Protein AF-A0A355WLR3-F1 (afdb_monomer)

Sequence (141 aa):
FVTPAGEIVNLMSELHKDNTGYDLKDLFIGAEGTLGVITAAVLKLVPTPKAYATAMVSVPSIDTALALLHKIQAVSGGAVEAFEYMPRNYFRRLAMLDPNAPMPFAKPAEIGILIEVAAASQRDAIALEDGSIPVQNTLLD

pLDDT: mean 93.63, std 4.16, range [62.34, 97.94]

Secondary structure (DSSP, 8-state):
-B-TT-PBP------S---SS--HHHHHTT-TTTT-B---------PPPSEEEEEEEEESSHHHHHHHHHHHHHHTTS-EEEEEEEEHHHHHHHHHH-TTSPPSSSS--SEEEEEEEEE-SSTTTS--TTS--HHHHHHH-

Radius of gyration: 21.67 Å; Cα contacts (8 Å, |Δi|>4): 184; chains: 1; bounding box: 41×40×57 Å

Mean predicted aligned error: 4.78 Å

Solvent-accessible surface area (backbone atoms only — not comparable to full-atom values): 8733 Å² total; per-residue (Å²): 58,33,36,89,89,66,48,79,49,85,81,82,62,91,64,94,76,81,82,89,71,77,74,67,64,63,66,57,61,87,38,85,58,76,76,30,47,79,82,76,82,72,77,90,85,77,85,78,60,67,33,76,26,76,49,79,46,69,36,92,45,70,71,54,48,52,53,47,50,55,50,40,30,61,73,47,75,61,31,61,77,42,78,45,84,39,51,37,65,53,60,54,49,46,46,72,77,37,77,80,60,85,68,98,51,100,58,87,40,64,29,31,35,43,37,31,37,48,14,77,45,67,80,35,37,46,60,47,98,87,63,51,41,54,43,46,50,55,79,73,113

Nearest PDB structures (foldseek):
  3pm9-assembly3_F  TM=8.564E-01  e=9.166E-07  Rhodopseudomonas palustris
  6lpq-assembly1_A  TM=9.022E-01  e=1.651E-04  Homo sapiens
  8b67-assembly1_A  TM=5.071E-01  e=3.644E+00  Saccharomyces cerevisiae
  2khd-assembly1_A  TM=3.331E-01  e=1.078E+00  Vibrio cholerae O1 biovar El Tor str. N16961
  5bw4-assembly2_B  TM=4.820E-01  e=7.376E+00  Catenulispora acidiphila DSM 44928

Structure (mmCIF, N/CA/C/O backbone):
data_AF-A0A355WLR3-F1
#
_entry.id   AF-A0A355WLR3-F1
#
loop_
_atom_site.group_PDB
_atom_site.id
_atom_site.type_symbol
_atom_site.label_atom_id
_atom_site.label_alt_id
_atom_site.label_comp_id
_atom_site.label_asym_id
_atom_site.label_entity_id
_atom_site.label_seq_id
_atom_site.pdbx_PDB_ins_code
_atom_site.Cartn_x
_atom_site.Cartn_y
_atom_site.Cartn_z
_atom_site.occupancy
_atom_site.B_iso_or_equiv
_atom_site.auth_seq_id
_atom_site.auth_comp_id
_atom_site.auth_asym_id
_atom_site.auth_atom_id
_atom_site.pdbx_PDB_model_num
ATOM 1 N N . PHE A 1 1 ? -14.846 0.738 20.825 1.00 92.75 1 PHE A N 1
ATOM 2 C CA . PHE A 1 1 ? -15.558 -0.431 20.270 1.00 92.75 1 PHE A CA 1
ATOM 3 C C . PHE A 1 1 ? -16.686 -0.826 21.211 1.00 92.75 1 PHE A C 1
ATOM 5 O O . PHE A 1 1 ? -16.707 -0.371 22.351 1.00 92.75 1 PHE A O 1
ATOM 12 N N . VAL A 1 2 ? -17.623 -1.636 20.727 1.00 97.50 2 VAL A N 1
ATOM 13 C CA . VAL A 1 2 ? -18.718 -2.213 21.514 1.00 97.50 2 VAL A CA 1
ATOM 14 C C . VAL A 1 2 ? -18.438 -3.700 21.719 1.00 97.50 2 VAL A C 1
ATOM 16 O O . VAL A 1 2 ? -18.187 -4.410 20.743 1.00 97.50 2 VAL A O 1
ATOM 19 N N . THR A 1 3 ? -18.424 -4.158 22.970 1.00 96.06 3 THR A N 1
ATOM 20 C CA . THR A 1 3 ? -18.183 -5.569 23.320 1.00 96.06 3 THR A CA 1
ATOM 21 C C . THR A 1 3 ? -19.411 -6.435 23.001 1.00 96.06 3 THR A C 1
ATOM 23 O O . THR A 1 3 ? -20.505 -5.899 22.808 1.00 96.06 3 THR A O 1
ATOM 26 N N . PRO A 1 4 ? -19.295 -7.778 22.992 1.00 96.88 4 PRO A N 1
ATOM 27 C CA . PRO A 1 4 ? -20.455 -8.663 22.841 1.00 96.88 4 PRO A CA 1
ATOM 28 C C . PRO A 1 4 ? -21.528 -8.482 23.925 1.00 96.88 4 PRO A C 1
ATOM 30 O O . PRO A 1 4 ? -22.701 -8.743 23.676 1.00 96.88 4 PRO A O 1
ATOM 33 N N . ALA A 1 5 ? -21.139 -8.006 25.112 1.00 97.31 5 ALA A N 1
ATOM 34 C CA . ALA A 1 5 ? -22.062 -7.668 26.195 1.00 97.31 5 ALA A CA 1
ATOM 35 C C . ALA A 1 5 ? -22.761 -6.305 25.995 1.00 97.31 5 ALA A C 1
ATOM 37 O O . ALA A 1 5 ? -23.595 -5.918 26.810 1.00 97.31 5 ALA A O 1
ATOM 38 N N . GLY A 1 6 ? -22.438 -5.574 24.922 1.00 97.00 6 GLY A N 1
ATOM 39 C CA . GLY A 1 6 ? -22.977 -4.246 24.629 1.00 97.00 6 GLY A CA 1
ATOM 40 C C . GLY A 1 6 ? -22.249 -3.101 25.337 1.00 97.00 6 GLY A C 1
ATOM 41 O O . GLY A 1 6 ? -22.699 -1.959 25.268 1.00 97.00 6 GLY A O 1
ATOM 42 N N . GLU A 1 7 ? -21.127 -3.371 26.007 1.00 97.31 7 GLU A N 1
ATOM 43 C CA . GLU A 1 7 ? -20.366 -2.343 26.718 1.00 97.31 7 GLU A CA 1
ATOM 44 C C . GLU A 1 7 ? -19.576 -1.485 25.735 1.00 97.31 7 GLU A C 1
ATOM 46 O O . GLU A 1 7 ? -18.970 -1.986 24.786 1.00 97.31 7 GLU A O 1
ATOM 51 N N . ILE A 1 8 ? -19.542 -0.179 25.987 1.00 96.75 8 ILE A N 1
ATOM 52 C CA . ILE A 1 8 ? -18.744 0.752 25.196 1.00 96.75 8 ILE A CA 1
ATOM 53 C C . ILE A 1 8 ? -17.368 0.877 25.837 1.00 96.75 8 ILE A C 1
ATOM 55 O O . ILE A 1 8 ? -17.233 1.392 26.944 1.00 96.75 8 ILE A O 1
ATOM 59 N N . VAL A 1 9 ? -16.337 0.486 25.094 1.00 94.88 9 VAL A N 1
ATOM 60 C CA . VAL A 1 9 ? -14.945 0.783 25.439 1.00 94.88 9 VAL A CA 1
ATOM 61 C C . VAL A 1 9 ? -14.455 1.915 24.545 1.00 94.88 9 VAL A C 1
ATOM 63 O O . VAL A 1 9 ? -14.386 1.776 23.318 1.00 94.88 9 VAL A O 1
ATOM 66 N N . ASN A 1 10 ? -14.129 3.052 25.157 1.00 95.56 10 ASN A N 1
ATOM 67 C CA . ASN A 1 10 ? -13.663 4.244 24.459 1.00 95.56 10 ASN A CA 1
ATOM 68 C C . ASN A 1 10 ? -12.143 4.399 24.608 1.00 95.56 10 ASN A C 1
ATOM 70 O O . ASN A 1 10 ? -11.656 4.707 25.689 1.00 95.56 10 ASN A O 1
ATOM 74 N N . LEU A 1 11 ? -11.419 4.199 23.504 1.00 93.81 11 LEU A N 1
ATOM 75 C CA . LEU A 1 11 ? -9.965 4.378 23.400 1.00 93.81 11 LEU A CA 1
ATOM 76 C C . LEU A 1 11 ? -9.601 5.524 22.438 1.00 93.81 11 LEU A C 1
ATOM 78 O O . LEU A 1 11 ? -8.510 5.536 21.869 1.00 93.81 11 LEU A O 1
ATOM 82 N N . MET A 1 12 ? -10.537 6.444 22.184 1.00 93.81 12 MET A N 1
ATOM 83 C CA . MET A 1 12 ? -10.350 7.559 21.256 1.00 93.81 12 MET A CA 1
ATOM 84 C C . MET A 1 12 ? -9.362 8.562 21.858 1.00 93.81 12 MET A C 1
ATOM 86 O O . MET A 1 12 ? -9.724 9.361 22.717 1.00 93.81 12 MET A O 1
ATOM 90 N N . SER A 1 13 ? -8.112 8.502 21.406 1.00 93.25 13 SER A N 1
ATOM 91 C CA . SER A 1 13 ? -7.039 9.407 21.812 1.00 93.25 13 SER A CA 1
ATOM 92 C C . SER A 1 13 ? -6.380 10.000 20.573 1.00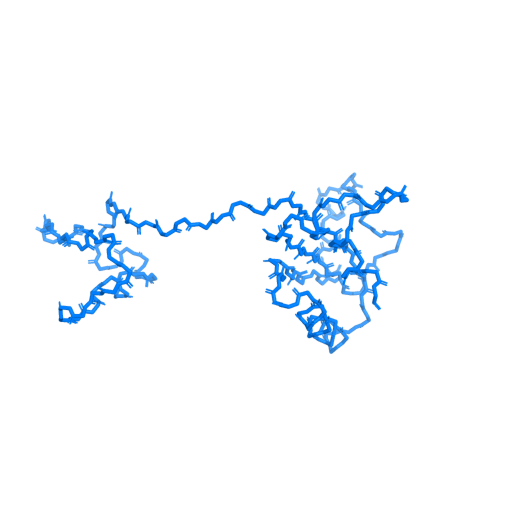 93.25 13 SER A C 1
ATOM 94 O O . SER A 1 13 ? -6.051 9.282 19.631 1.00 93.25 13 SER A O 1
ATOM 96 N N . GLU A 1 14 ? -6.191 11.318 20.580 1.00 94.31 14 GLU A N 1
ATOM 97 C CA . GLU A 1 14 ? -5.464 12.063 19.541 1.00 94.31 14 GLU A CA 1
ATOM 98 C C . GLU A 1 14 ? -3.973 12.219 19.885 1.00 94.31 14 GLU A C 1
ATOM 100 O O . GLU A 1 14 ? -3.200 12.813 19.131 1.00 94.31 14 GLU A O 1
ATOM 105 N N . LEU A 1 15 ? -3.551 11.700 21.042 1.00 94.31 15 LEU A N 1
ATOM 106 C CA . LEU A 1 15 ? -2.185 11.837 21.516 1.00 94.31 15 LEU A CA 1
ATOM 107 C C . LEU A 1 15 ? -1.227 11.001 20.670 1.00 94.31 15 LEU A C 1
ATOM 109 O O . LEU A 1 15 ? -1.417 9.807 20.462 1.00 94.31 15 LEU A O 1
ATOM 113 N N . HIS A 1 16 ? -0.120 11.622 20.263 1.00 90.88 16 HIS A N 1
ATOM 114 C CA . HIS A 1 16 ? 0.972 10.902 19.610 1.00 90.88 16 HIS A CA 1
ATOM 115 C C . HIS A 1 16 ? 1.685 9.928 20.563 1.00 90.88 16 HIS A C 1
ATOM 117 O O . HIS A 1 16 ? 2.258 8.935 20.123 1.00 90.88 16 HIS A O 1
ATOM 123 N N . LYS A 1 17 ? 1.665 10.224 21.868 1.00 93.31 17 LYS A N 1
ATOM 124 C CA . LYS A 1 17 ? 2.254 9.395 22.917 1.00 93.31 17 LYS A CA 1
ATOM 125 C C . LYS A 1 17 ? 1.311 9.329 24.109 1.00 93.31 17 LYS A C 1
ATOM 127 O O . LYS A 1 17 ? 1.051 10.349 24.744 1.00 93.31 17 LYS A O 1
ATOM 132 N N . ASP A 1 18 ? 0.867 8.122 24.422 1.00 93.88 18 ASP A N 1
ATOM 133 C CA . ASP A 1 18 ? 0.023 7.812 25.568 1.00 93.88 18 ASP A CA 1
ATOM 134 C C . ASP A 1 18 ? 0.467 6.469 26.154 1.00 93.88 18 ASP A C 1
ATOM 136 O O . ASP A 1 18 ? 0.354 5.432 25.509 1.00 93.88 18 ASP A O 1
ATOM 140 N N . ASN A 1 19 ? 1.025 6.508 27.365 1.00 93.94 19 ASN A N 1
ATOM 141 C CA . ASN A 1 19 ? 1.581 5.337 28.050 1.00 93.94 19 ASN A CA 1
ATOM 142 C C . ASN A 1 19 ? 0.737 4.953 29.280 1.00 93.94 19 ASN A C 1
ATOM 144 O O . ASN A 1 19 ? 1.261 4.405 30.254 1.00 93.94 19 ASN A O 1
ATOM 148 N N . THR A 1 20 ? -0.551 5.298 29.289 1.00 93.12 20 THR A N 1
ATOM 149 C CA . THR A 1 20 ? -1.440 5.047 30.429 1.00 93.12 20 THR A CA 1
ATOM 150 C C . THR A 1 20 ? -2.039 3.635 30.389 1.00 93.12 20 THR A C 1
ATOM 152 O O . THR A 1 20 ? -3.207 3.423 30.084 1.00 93.12 20 THR A O 1
ATOM 155 N N . GLY A 1 21 ? -1.224 2.638 30.746 1.00 94.44 21 GLY A N 1
ATOM 156 C CA . GLY A 1 21 ? -1.640 1.232 30.806 1.00 94.44 21 GLY A CA 1
ATOM 157 C C . GLY A 1 21 ? -1.369 0.465 29.510 1.00 94.44 21 GLY A C 1
ATOM 158 O O . GLY A 1 21 ? -0.390 0.737 28.820 1.00 94.44 21 GLY A O 1
ATOM 159 N N . TYR A 1 22 ? -2.192 -0.547 29.219 1.00 95.12 22 TYR A N 1
ATOM 160 C CA . TYR A 1 22 ? -2.026 -1.404 28.040 1.00 95.12 22 TYR A CA 1
ATOM 161 C C . TYR A 1 22 ? -2.611 -0.767 26.781 1.00 95.12 22 TYR A C 1
ATOM 163 O O . TYR A 1 22 ? -3.680 -0.155 26.837 1.00 95.12 22 TYR A O 1
ATOM 171 N N . ASP A 1 23 ? -1.975 -1.000 25.629 1.00 93.81 23 ASP A N 1
ATOM 172 C CA . ASP A 1 23 ? -2.562 -0.603 24.351 1.00 93.81 23 ASP A CA 1
ATOM 173 C C . ASP A 1 23 ? -3.635 -1.602 23.903 1.00 93.81 23 ASP A C 1
ATOM 175 O O . ASP A 1 23 ? -3.405 -2.530 23.131 1.00 93.81 23 ASP A O 1
ATOM 179 N N . LEU A 1 24 ? -4.848 -1.408 24.415 1.00 94.19 24 LEU A N 1
ATOM 180 C CA . LEU A 1 24 ? -5.994 -2.228 24.040 1.00 94.19 24 LEU A CA 1
ATOM 181 C C . LEU A 1 24 ? -6.441 -2.000 22.585 1.00 94.19 24 LEU A C 1
ATOM 183 O O . LEU A 1 24 ? -7.247 -2.786 22.095 1.00 94.19 24 LEU A O 1
ATOM 187 N N . LYS A 1 25 ? -5.955 -0.965 21.878 1.00 93.69 25 LYS A N 1
ATOM 188 C C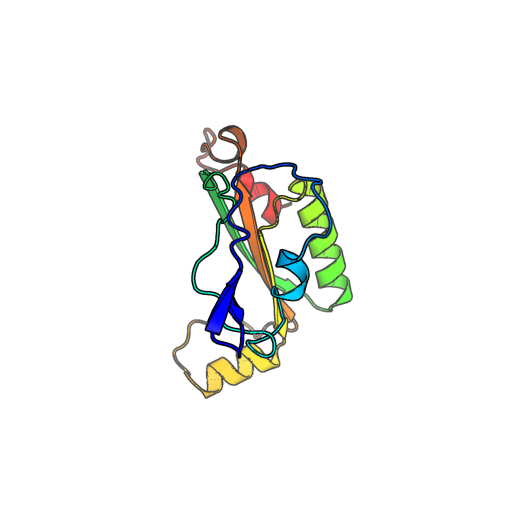A . LYS A 1 25 ? -6.322 -0.719 20.471 1.00 93.69 25 LYS A CA 1
ATOM 189 C C . LYS A 1 25 ? -5.750 -1.815 19.575 1.00 93.69 25 LYS A C 1
ATOM 191 O O . LYS A 1 25 ? -6.482 -2.359 18.751 1.00 93.69 25 LYS A O 1
ATOM 196 N N . ASP A 1 26 ? -4.496 -2.200 19.809 1.00 94.19 26 ASP A N 1
ATOM 197 C CA . ASP A 1 26 ? -3.795 -3.225 19.027 1.00 94.19 26 ASP A CA 1
ATOM 198 C C . ASP A 1 26 ? -4.406 -4.622 19.178 1.00 94.19 26 ASP A C 1
ATOM 200 O O . ASP A 1 26 ? -4.298 -5.439 18.272 1.00 94.19 26 ASP A O 1
ATOM 204 N N . LEU A 1 27 ? -5.121 -4.892 20.275 1.00 94.56 27 LEU A N 1
ATOM 205 C CA . LEU A 1 27 ? -5.866 -6.142 20.428 1.00 94.56 27 LEU A CA 1
ATOM 206 C C . LEU A 1 27 ? -7.060 -6.231 19.458 1.00 94.56 27 LEU A C 1
ATOM 208 O O . LEU A 1 27 ? -7.455 -7.326 19.071 1.00 94.56 27 LEU A O 1
ATOM 212 N N . PHE A 1 28 ? -7.644 -5.092 19.071 1.00 94.69 28 PHE A N 1
ATOM 213 C CA . PHE A 1 28 ? -8.800 -5.028 18.168 1.00 94.69 28 PHE A CA 1
ATOM 214 C C . PHE A 1 28 ? -8.402 -4.865 16.699 1.00 94.69 28 PHE A C 1
ATOM 216 O O . PHE A 1 28 ? -9.156 -5.273 15.811 1.00 94.69 28 PHE A O 1
ATOM 223 N N . ILE A 1 29 ? -7.234 -4.284 16.421 1.00 96.38 29 ILE A N 1
ATOM 224 C CA . ILE A 1 29 ? -6.702 -4.172 15.062 1.00 96.38 29 ILE A CA 1
ATOM 225 C C . ILE A 1 29 ? -6.325 -5.577 14.576 1.00 96.38 29 ILE A C 1
ATOM 227 O O . ILE A 1 29 ? -5.462 -6.235 15.141 1.00 96.38 29 ILE A O 1
ATOM 231 N N . GLY A 1 30 ? -7.003 -6.054 13.530 1.00 96.44 30 GLY A N 1
ATOM 232 C CA . GLY A 1 30 ? -6.828 -7.420 13.022 1.00 96.44 30 GLY A CA 1
ATOM 233 C C . GLY A 1 30 ? -7.665 -8.486 13.740 1.00 96.44 30 GLY A C 1
ATOM 234 O O . GLY A 1 30 ? -7.572 -9.653 13.390 1.00 96.44 30 GLY A O 1
ATOM 235 N N . ALA A 1 31 ? -8.529 -8.116 14.694 1.00 96.50 31 ALA A N 1
ATOM 236 C CA . ALA A 1 31 ? -9.415 -9.070 15.374 1.00 96.50 31 ALA A CA 1
ATOM 237 C C . ALA A 1 31 ? -10.601 -9.547 14.516 1.00 96.50 31 ALA A C 1
ATOM 239 O O . ALA A 1 31 ? -11.365 -10.411 14.950 1.00 96.50 31 ALA A O 1
ATOM 240 N N . GLU A 1 32 ? -10.813 -8.942 13.344 1.00 97.31 32 GLU A N 1
ATOM 241 C CA . GLU A 1 32 ? -11.852 -9.332 12.377 1.00 97.31 32 GLU A CA 1
ATOM 242 C C . GLU A 1 32 ? -13.274 -9.406 12.978 1.00 97.31 32 GLU A C 1
ATOM 244 O O . GLU A 1 32 ? -14.115 -10.198 12.567 1.00 97.31 32 GLU A O 1
ATOM 249 N N . GLY A 1 33 ? -13.558 -8.573 13.985 1.00 96.12 33 GLY A N 1
ATOM 250 C CA . GLY A 1 33 ? -14.865 -8.509 14.650 1.00 96.12 33 GLY A CA 1
ATOM 251 C C . GLY A 1 33 ? -15.110 -9.575 15.725 1.00 96.12 33 GLY A C 1
ATOM 252 O O . GLY A 1 33 ? -16.156 -9.557 16.368 1.00 96.12 33 GLY A O 1
ATOM 253 N N . THR A 1 34 ? -14.154 -10.474 15.978 1.00 97.31 34 THR A N 1
ATOM 254 C CA . THR A 1 34 ? -14.311 -11.567 16.960 1.00 97.31 34 THR A CA 1
ATOM 255 C C . THR A 1 34 ? -14.330 -11.092 18.416 1.00 97.31 34 THR A C 1
ATOM 257 O O . THR A 1 34 ? -14.903 -11.757 19.276 1.00 97.31 34 THR A O 1
ATOM 260 N N . LEU A 1 35 ? -13.743 -9.924 18.697 1.00 96.12 35 LEU A N 1
ATOM 261 C CA . LEU A 1 35 ? -13.664 -9.333 20.039 1.00 96.12 35 LEU A CA 1
ATOM 262 C C . LEU A 1 35 ? -14.707 -8.229 20.286 1.00 96.12 35 LEU A C 1
ATOM 264 O O . LEU A 1 35 ? -14.828 -7.723 21.402 1.00 96.12 35 LEU A O 1
ATOM 268 N N . GLY A 1 36 ? -15.467 -7.843 19.259 1.00 95.94 36 GLY A N 1
ATOM 269 C CA . GLY A 1 36 ? -16.447 -6.760 19.315 1.00 95.94 36 GLY A CA 1
ATOM 270 C C . GLY A 1 36 ? -16.491 -5.938 18.028 1.00 95.94 36 GLY A C 1
ATOM 271 O O . GLY A 1 36 ? -15.804 -6.234 17.052 1.00 95.94 36 GLY A O 1
ATOM 272 N N . VAL A 1 37 ? -17.295 -4.874 18.035 1.00 97.69 37 VAL A N 1
ATOM 273 C CA . VAL A 1 37 ? -17.531 -4.015 16.864 1.00 97.69 37 VAL A CA 1
ATOM 274 C C . VAL A 1 37 ? -16.833 -2.667 17.037 1.00 97.69 37 VAL A C 1
ATOM 276 O O . VAL A 1 37 ? -17.106 -1.923 17.983 1.00 97.69 37 VAL A O 1
ATOM 279 N N . ILE A 1 38 ? -15.937 -2.316 16.114 1.00 97.31 38 ILE A N 1
ATOM 280 C CA . ILE A 1 38 ? -15.348 -0.972 16.048 1.00 97.31 38 ILE A CA 1
ATOM 281 C C . ILE A 1 38 ? -16.402 -0.010 15.488 1.00 97.31 38 ILE A C 1
ATOM 283 O O . ILE A 1 38 ? -16.909 -0.211 14.391 1.00 97.31 38 ILE A O 1
ATOM 287 N N . THR A 1 39 ? -16.736 1.034 16.248 1.00 97.00 39 THR A N 1
ATOM 288 C CA . THR A 1 39 ? -17.779 2.015 15.893 1.00 97.00 39 THR A CA 1
ATOM 289 C C . THR A 1 39 ? -17.227 3.388 15.512 1.00 97.00 39 THR A C 1
ATOM 291 O O . THR A 1 39 ? -17.917 4.164 14.862 1.00 97.00 39 THR A O 1
ATOM 294 N N . ALA A 1 40 ? -15.993 3.693 15.911 1.00 96.75 40 AL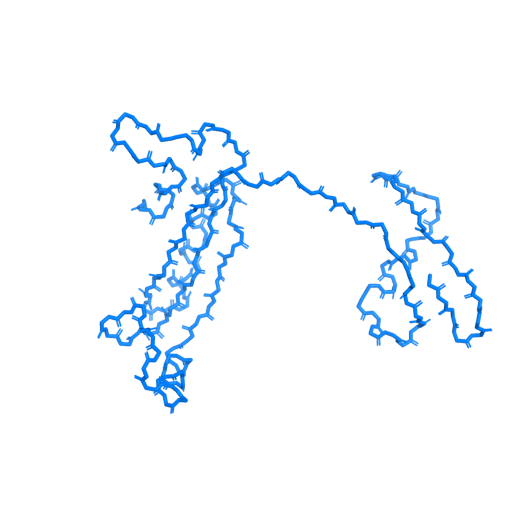A A N 1
ATOM 295 C CA . ALA A 1 40 ? -15.266 4.914 15.581 1.00 96.75 40 ALA A CA 1
ATOM 296 C C . ALA A 1 40 ? -13.755 4.661 15.720 1.00 96.75 40 ALA A C 1
ATOM 298 O O . ALA A 1 40 ? -13.350 3.746 16.445 1.00 96.75 40 ALA A O 1
ATOM 299 N N . ALA A 1 41 ? -12.940 5.474 15.046 1.00 96.62 41 ALA A N 1
ATOM 300 C CA . ALA A 1 41 ? -11.482 5.438 15.129 1.00 96.62 41 ALA A CA 1
ATOM 301 C C . ALA A 1 41 ? -10.892 6.849 14.978 1.00 96.62 41 ALA A C 1
ATOM 303 O O . ALA A 1 41 ? -11.429 7.668 14.232 1.00 96.62 41 ALA A O 1
ATOM 304 N N . VAL A 1 42 ? -9.779 7.116 15.667 1.00 96.19 42 VAL A N 1
ATOM 305 C CA 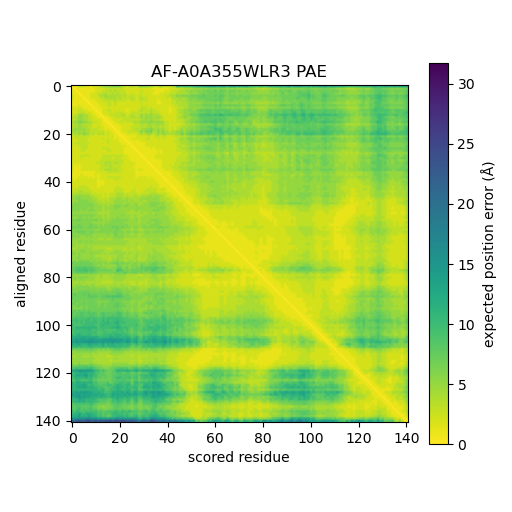. VAL A 1 42 ? -8.907 8.271 15.403 1.00 96.19 42 VAL A CA 1
ATOM 306 C C . VAL A 1 42 ? -7.780 7.793 14.495 1.00 96.19 42 VAL A C 1
ATOM 308 O O . VAL A 1 42 ? -7.107 6.816 14.817 1.00 96.19 42 VAL A O 1
ATOM 311 N N . LEU A 1 43 ? -7.578 8.464 13.361 1.00 96.50 43 LEU A N 1
ATOM 312 C CA . LEU A 1 43 ? -6.553 8.109 12.381 1.00 96.50 43 LEU A CA 1
ATOM 313 C C . LEU A 1 43 ? -5.537 9.239 12.245 1.00 96.50 43 LEU A C 1
ATOM 315 O O . LEU A 1 43 ? -5.894 10.416 12.193 1.00 96.50 43 LEU A O 1
ATOM 319 N N . LYS A 1 44 ? -4.259 8.873 12.146 1.00 95.25 44 LYS A N 1
ATOM 320 C CA . LYS A 1 44 ? -3.195 9.821 11.823 1.00 95.25 44 LYS A CA 1
ATOM 321 C C . LYS A 1 44 ? -3.273 10.173 10.337 1.00 95.25 44 LYS A C 1
ATOM 323 O O . LYS A 1 44 ? -3.174 9.288 9.492 1.00 95.25 44 LYS A O 1
ATOM 328 N N . LEU A 1 45 ? -3.392 11.461 10.027 1.00 95.56 45 LEU A N 1
ATOM 329 C CA . LEU A 1 45 ? -3.229 11.963 8.664 1.00 95.56 45 LEU A CA 1
ATOM 330 C C . LEU A 1 45 ? -1.747 12.196 8.349 1.00 95.56 45 LEU A C 1
ATOM 332 O O . LEU A 1 45 ? -0.948 12.517 9.234 1.00 95.56 45 LEU A O 1
ATOM 336 N N . VAL A 1 46 ? -1.398 12.064 7.074 1.00 91.69 46 VAL A N 1
ATOM 337 C CA . VAL A 1 46 ? -0.080 12.410 6.531 1.00 91.69 46 VAL A CA 1
ATOM 338 C C . VAL A 1 46 ? -0.229 13.520 5.487 1.00 91.69 46 VAL A C 1
ATOM 340 O O . VAL A 1 46 ? -1.303 13.646 4.893 1.00 91.69 46 VAL A O 1
ATOM 343 N N . PRO A 1 47 ? 0.800 14.359 5.266 1.00 91.81 47 PRO A N 1
ATOM 344 C CA . PRO A 1 47 ? 0.766 15.349 4.196 1.00 91.81 47 PRO A CA 1
ATOM 345 C C . PRO A 1 47 ? 0.566 14.686 2.832 1.00 91.81 47 PRO A C 1
ATOM 347 O O . PRO A 1 47 ? 1.204 13.679 2.537 1.00 91.81 47 PRO A O 1
ATOM 350 N N . THR A 1 48 ? -0.274 15.278 1.985 1.00 93.44 48 THR A N 1
ATOM 351 C CA . THR A 1 48 ? -0.448 14.822 0.603 1.00 93.44 48 THR A CA 1
ATOM 352 C C . THR A 1 48 ? 0.867 14.965 -0.174 1.00 93.44 48 THR A C 1
ATOM 354 O O . THR A 1 48 ? 1.444 16.061 -0.166 1.00 93.44 48 THR A O 1
ATOM 357 N N . PRO A 1 49 ? 1.336 13.915 -0.875 1.00 94.00 49 PRO A N 1
ATOM 358 C CA . PRO A 1 49 ? 2.456 14.037 -1.798 1.00 94.00 49 PRO A CA 1
ATOM 359 C C . PRO A 1 49 ? 2.216 15.106 -2.862 1.00 94.00 49 PRO A C 1
ATOM 361 O O . PRO A 1 49 ? 1.096 15.308 -3.333 1.00 94.00 49 PRO A O 1
ATOM 364 N N . LYS A 1 50 ? 3.280 15.810 -3.243 1.00 94.75 50 LYS A N 1
ATOM 365 C CA . LYS A 1 50 ? 3.215 16.943 -4.177 1.00 94.75 50 LYS A CA 1
ATOM 366 C C . LYS A 1 50 ? 3.330 16.520 -5.639 1.00 94.75 50 LYS A C 1
ATOM 368 O O . LYS A 1 50 ? 2.872 17.249 -6.512 1.00 94.75 50 LYS A O 1
ATOM 373 N N . ALA A 1 51 ? 3.944 15.370 -5.894 1.00 95.00 51 ALA A N 1
ATOM 374 C CA . ALA A 1 51 ? 4.038 14.732 -7.200 1.00 95.00 51 ALA A CA 1
ATOM 375 C C . ALA A 1 51 ? 4.252 13.224 -7.018 1.00 95.00 51 ALA A C 1
ATOM 377 O O . ALA A 1 51 ? 4.688 12.788 -5.952 1.00 95.00 51 ALA A O 1
ATOM 378 N N . TYR A 1 52 ?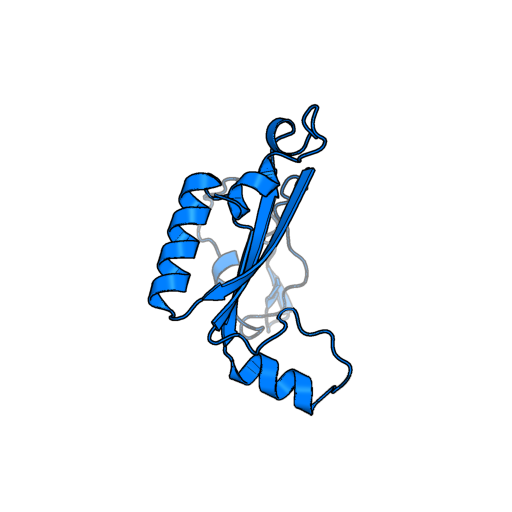 3.988 12.461 -8.075 1.00 95.19 52 TYR A N 1
ATOM 379 C CA . TYR A 1 52 ? 4.260 11.029 -8.143 1.00 95.19 52 TYR A CA 1
ATOM 380 C C . TYR A 1 52 ? 5.061 10.715 -9.404 1.00 95.19 52 TYR A C 1
ATOM 382 O O . TYR A 1 52 ? 4.902 11.375 -10.435 1.00 95.19 52 TYR A O 1
ATOM 390 N N . ALA A 1 53 ? 5.894 9.686 -9.320 1.00 95.81 53 ALA A N 1
ATOM 391 C CA . ALA A 1 53 ? 6.440 8.993 -10.472 1.00 95.81 53 ALA A CA 1
ATOM 392 C C . ALA A 1 53 ? 5.955 7.546 -10.433 1.00 95.81 53 ALA A C 1
ATOM 394 O O . ALA A 1 53 ? 6.125 6.867 -9.421 1.00 95.81 53 ALA A O 1
ATOM 395 N N . THR A 1 54 ? 5.381 7.081 -11.540 1.00 96.50 54 THR A N 1
ATOM 396 C CA . THR A 1 54 ? 4.849 5.722 -11.662 1.00 96.50 54 THR A CA 1
ATOM 397 C C . THR A 1 54 ? 5.477 5.049 -12.874 1.00 96.50 54 THR A C 1
ATOM 399 O O . THR A 1 54 ? 5.531 5.637 -13.956 1.00 96.50 54 THR A O 1
ATOM 402 N N . ALA A 1 55 ? 5.934 3.811 -12.713 1.00 95.81 55 ALA A N 1
ATOM 403 C CA . ALA A 1 55 ? 6.466 3.009 -13.807 1.00 95.81 55 ALA A CA 1
ATOM 404 C C . ALA A 1 55 ? 5.941 1.577 -13.747 1.00 95.81 55 ALA A C 1
ATOM 406 O O . ALA A 1 55 ? 5.760 1.002 -12.677 1.00 95.81 55 ALA A O 1
ATOM 407 N N . MET A 1 56 ? 5.746 0.988 -14.924 1.00 95.19 56 MET A N 1
ATOM 408 C CA . MET A 1 56 ? 5.533 -0.445 -15.074 1.00 95.19 56 MET A CA 1
ATOM 409 C C . MET A 1 56 ? 6.782 -1.036 -15.730 1.00 95.19 56 MET A C 1
ATOM 411 O O . MET A 1 56 ? 7.143 -0.649 -16.842 1.00 95.19 56 MET A O 1
ATOM 415 N N . VAL A 1 57 ? 7.453 -1.963 -15.048 1.00 95.50 57 VAL A N 1
ATOM 416 C CA . VAL A 1 57 ? 8.721 -2.553 -15.508 1.00 95.50 57 VAL A CA 1
ATOM 417 C C . VAL A 1 57 ? 8.623 -4.067 -15.610 1.00 95.50 57 VAL A C 1
ATOM 419 O O . VAL A 1 57 ? 7.931 -4.705 -14.823 1.00 95.50 57 VAL A O 1
ATOM 422 N N . SER A 1 58 ? 9.307 -4.654 -16.593 1.00 95.81 58 SER A N 1
ATOM 423 C CA . SER A 1 58 ? 9.430 -6.106 -16.718 1.00 95.81 58 SER A CA 1
ATOM 424 C C . SER A 1 58 ? 10.835 -6.529 -16.313 1.00 95.81 58 SER A C 1
ATOM 426 O O . SER A 1 58 ? 11.810 -6.054 -16.891 1.00 95.81 58 SER A O 1
ATOM 428 N N . VAL A 1 59 ? 10.941 -7.468 -15.378 1.00 95.81 59 VAL A N 1
ATOM 429 C CA . VAL A 1 59 ? 12.213 -8.036 -14.908 1.00 95.81 59 VAL A CA 1
ATOM 430 C C . VAL A 1 59 ? 12.258 -9.550 -15.153 1.00 95.81 59 VAL A C 1
ATOM 432 O O . VAL A 1 59 ? 11.207 -10.188 -15.250 1.00 95.81 59 VAL A O 1
ATOM 435 N N . PRO A 1 60 ? 13.454 -10.151 -15.300 1.00 95.38 60 PRO A N 1
ATOM 436 C CA . PRO A 1 60 ? 13.581 -11.567 -15.649 1.00 95.38 60 PRO A CA 1
ATOM 437 C C . PRO A 1 60 ? 13.402 -12.521 -14.457 1.00 95.38 60 PRO A C 1
ATOM 439 O O . PRO A 1 60 ? 13.151 -13.705 -14.671 1.00 95.38 60 PRO A O 1
ATOM 442 N N . SER A 1 61 ? 13.555 -12.050 -13.214 1.00 96.00 61 SER A N 1
ATOM 443 C CA . SER A 1 61 ? 13.470 -12.888 -12.010 1.00 96.00 61 SER A CA 1
ATOM 444 C C . SER A 1 61 ? 13.047 -12.099 -10.765 1.00 96.00 61 SER A C 1
ATOM 446 O O . SER A 1 61 ? 13.131 -10.869 -10.730 1.00 96.00 61 SER A O 1
ATOM 448 N N . ILE A 1 62 ? 12.617 -12.822 -9.724 1.00 96.25 62 ILE A N 1
ATOM 449 C CA . ILE A 1 62 ? 12.282 -12.244 -8.412 1.00 96.25 62 ILE A CA 1
ATOM 450 C C . ILE A 1 62 ? 13.525 -11.618 -7.770 1.00 96.25 62 ILE A C 1
ATOM 452 O O . ILE A 1 62 ? 13.431 -10.528 -7.218 1.00 96.25 62 ILE A O 1
ATOM 456 N N . ASP A 1 63 ? 14.699 -12.239 -7.907 1.00 97.69 63 ASP A N 1
ATOM 457 C CA . ASP A 1 63 ? 15.948 -11.671 -7.385 1.00 97.69 63 ASP A CA 1
ATOM 458 C C . ASP A 1 63 ? 16.255 -10.308 -8.021 1.00 97.69 63 ASP A C 1
ATOM 460 O O . ASP A 1 63 ? 16.661 -9.374 -7.330 1.00 97.69 63 ASP A O 1
ATOM 464 N N . THR A 1 64 ? 16.001 -10.154 -9.329 1.00 97.38 64 THR A N 1
ATOM 465 C CA . THR A 1 64 ? 16.121 -8.849 -9.997 1.00 97.38 64 THR A CA 1
ATOM 466 C C . THR A 1 64 ? 15.067 -7.857 -9.503 1.00 97.38 64 THR A C 1
ATOM 468 O O . THR A 1 64 ? 15.393 -6.688 -9.319 1.00 97.38 64 THR A O 1
ATOM 471 N N . ALA A 1 65 ? 13.833 -8.301 -9.237 1.00 97.12 65 ALA A N 1
ATOM 472 C CA . ALA A 1 65 ? 12.798 -7.446 -8.651 1.00 97.12 65 ALA A CA 1
ATOM 473 C C . ALA A 1 65 ? 13.203 -6.926 -7.260 1.00 97.12 65 ALA A C 1
ATOM 475 O O . ALA A 1 65 ? 13.077 -5.738 -6.987 1.00 97.12 65 ALA A O 1
ATOM 476 N N . LEU A 1 66 ? 13.745 -7.789 -6.397 1.00 97.25 66 LEU A N 1
ATOM 477 C CA . LEU A 1 66 ? 14.210 -7.404 -5.061 1.00 97.25 66 LEU A CA 1
ATOM 478 C C . LEU A 1 66 ? 15.415 -6.459 -5.125 1.00 97.25 66 LEU A C 1
ATOM 480 O O . LEU A 1 66 ? 15.457 -5.462 -4.405 1.00 97.25 66 LEU A O 1
ATOM 484 N N . ALA A 1 67 ? 16.375 -6.731 -6.014 1.00 97.38 67 ALA A N 1
ATOM 485 C CA . ALA A 1 67 ? 17.499 -5.827 -6.247 1.00 97.38 67 ALA A CA 1
ATOM 486 C C . ALA A 1 67 ? 17.023 -4.442 -6.718 1.00 97.38 67 ALA A C 1
ATOM 488 O O . ALA A 1 67 ? 17.540 -3.423 -6.258 1.00 97.38 67 ALA A O 1
ATOM 489 N N . LEU A 1 68 ? 16.008 -4.405 -7.588 1.00 96.44 68 LEU A N 1
ATOM 490 C CA . LEU A 1 68 ? 15.383 -3.168 -8.041 1.00 96.44 68 LEU A CA 1
ATOM 491 C C . LEU A 1 68 ? 14.682 -2.430 -6.894 1.00 96.44 68 LEU A C 1
ATOM 493 O O . LEU A 1 68 ? 14.911 -1.235 -6.736 1.00 96.44 68 LEU A O 1
ATOM 497 N N . LEU A 1 69 ? 13.894 -3.124 -6.064 1.00 97.00 69 LEU A N 1
ATOM 498 C CA . LEU A 1 69 ? 13.240 -2.527 -4.895 1.00 97.00 69 LEU A CA 1
ATOM 499 C C . LEU A 1 69 ? 14.260 -1.851 -3.976 1.00 97.00 69 LEU A C 1
ATOM 501 O O . LEU A 1 69 ? 14.103 -0.677 -3.648 1.00 97.00 69 LEU A O 1
ATOM 505 N N . HIS A 1 70 ? 15.335 -2.555 -3.611 1.00 96.38 70 HIS A N 1
ATOM 506 C CA . HIS A 1 70 ? 16.377 -1.993 -2.752 1.00 96.38 70 HIS A CA 1
ATOM 507 C C . HIS A 1 70 ? 17.055 -0.774 -3.382 1.00 96.38 70 HIS A C 1
ATOM 509 O O . HIS A 1 70 ? 17.308 0.213 -2.691 1.00 96.38 70 HIS A O 1
ATOM 515 N N . LYS A 1 71 ? 17.332 -0.817 -4.692 1.00 96.06 71 LYS A N 1
ATOM 516 C CA . LYS A 1 71 ? 17.913 0.321 -5.410 1.00 96.06 71 LYS A CA 1
ATOM 517 C C . LYS A 1 71 ? 16.984 1.533 -5.354 1.00 96.06 71 LYS A C 1
ATOM 519 O O . LYS A 1 71 ? 17.430 2.611 -4.974 1.00 96.06 71 LYS A O 1
ATOM 524 N N . ILE A 1 72 ? 15.702 1.351 -5.673 1.00 95.19 72 ILE A N 1
ATOM 525 C CA . ILE A 1 72 ? 14.723 2.444 -5.703 1.00 95.19 72 ILE A CA 1
ATOM 526 C C . ILE A 1 72 ? 14.494 3.002 -4.297 1.00 95.19 72 ILE A C 1
ATOM 528 O O . ILE A 1 72 ? 14.467 4.218 -4.120 1.00 95.19 72 ILE A O 1
ATOM 532 N N . GLN A 1 73 ? 14.411 2.150 -3.274 1.00 95.00 73 GLN A N 1
ATOM 533 C CA . GLN A 1 73 ? 14.344 2.592 -1.878 1.00 95.00 73 GLN A CA 1
ATOM 534 C C . GLN A 1 73 ? 15.563 3.433 -1.486 1.00 95.00 73 GLN A C 1
ATOM 536 O O . GLN A 1 73 ? 15.403 4.465 -0.835 1.00 95.00 73 GLN A O 1
ATOM 541 N N . ALA A 1 74 ? 16.766 3.030 -1.906 1.00 93.94 74 ALA A N 1
ATOM 542 C CA . ALA A 1 74 ? 17.990 3.761 -1.605 1.00 93.94 74 ALA A CA 1
ATOM 543 C C . ALA A 1 74 ? 18.027 5.138 -2.289 1.00 93.94 74 ALA A C 1
ATOM 545 O O . ALA A 1 74 ? 18.300 6.133 -1.619 1.00 93.94 74 ALA A O 1
ATOM 546 N N . VAL A 1 75 ? 17.716 5.223 -3.590 1.00 92.50 75 VAL A N 1
ATOM 547 C CA . VAL A 1 75 ? 17.764 6.501 -4.334 1.00 92.50 75 VAL A CA 1
ATOM 548 C C . VAL A 1 75 ? 16.613 7.446 -3.982 1.00 92.50 75 VAL A C 1
ATOM 550 O O . VAL A 1 75 ? 16.800 8.658 -3.985 1.00 92.50 75 VAL A O 1
ATOM 553 N N . SER A 1 76 ? 15.438 6.916 -3.628 1.00 91.50 76 SER A N 1
ATOM 554 C CA . SER A 1 76 ? 14.276 7.724 -3.225 1.00 91.50 76 SER A CA 1
ATOM 555 C C . SER A 1 76 ? 14.295 8.135 -1.748 1.00 91.50 76 SER A C 1
ATOM 557 O O . SER A 1 76 ? 13.410 8.866 -1.308 1.00 91.50 76 SER A O 1
ATOM 559 N N . GLY A 1 77 ? 15.265 7.664 -0.955 1.00 90.56 77 GLY A N 1
ATOM 560 C CA . GLY A 1 77 ? 15.300 7.918 0.488 1.00 90.56 77 GLY A CA 1
ATOM 561 C C . GLY A 1 77 ? 14.131 7.278 1.246 1.00 90.56 77 GLY A C 1
ATOM 562 O O . GLY A 1 77 ? 13.696 7.815 2.262 1.00 90.56 77 GLY A O 1
ATOM 563 N N . GLY A 1 78 ? 13.612 6.152 0.745 1.00 89.25 78 GLY A N 1
ATOM 564 C CA . GLY A 1 78 ? 12.464 5.447 1.320 1.00 89.25 78 GLY A CA 1
ATOM 565 C C . GLY A 1 78 ? 11.094 5.992 0.904 1.00 89.25 78 GLY A C 1
ATOM 566 O O . GLY A 1 78 ? 10.113 5.676 1.565 1.00 89.25 78 GLY A O 1
ATOM 567 N N . ALA A 1 79 ? 11.006 6.775 -0.174 1.00 93.44 79 ALA A N 1
ATOM 568 C CA . ALA A 1 79 ? 9.748 7.354 -0.663 1.00 93.44 79 ALA A CA 1
ATOM 569 C C . ALA A 1 79 ? 8.965 6.444 -1.637 1.00 93.44 79 ALA A C 1
ATOM 571 O O . ALA A 1 79 ? 8.137 6.923 -2.413 1.00 93.44 79 ALA A O 1
ATOM 572 N N . VAL A 1 80 ? 9.253 5.138 -1.633 1.00 95.75 80 VAL A N 1
ATOM 573 C CA . VAL A 1 80 ? 8.485 4.137 -2.387 1.00 95.75 80 VAL A CA 1
ATOM 574 C C . VAL A 1 80 ? 7.139 3.938 -1.698 1.00 95.75 80 VAL A C 1
ATOM 576 O O . VAL A 1 80 ? 7.099 3.438 -0.577 1.00 95.75 80 VAL A O 1
ATOM 579 N N . GLU A 1 81 ? 6.054 4.298 -2.380 1.00 95.69 81 GLU A N 1
ATOM 580 C CA . GLU A 1 81 ? 4.679 4.123 -1.889 1.00 95.69 81 GLU A CA 1
ATOM 581 C C . GLU A 1 81 ? 4.094 2.777 -2.324 1.00 95.69 81 GLU A C 1
ATOM 583 O O . GLU A 1 81 ? 3.355 2.146 -1.572 1.00 95.69 81 GLU A O 1
ATOM 588 N N . ALA A 1 82 ? 4.453 2.309 -3.526 1.00 97.50 82 ALA A N 1
ATOM 589 C CA . ALA A 1 82 ? 4.004 1.024 -4.051 1.00 97.50 82 ALA A CA 1
ATOM 590 C C . ALA A 1 82 ? 5.117 0.294 -4.811 1.00 97.50 82 ALA A C 1
ATOM 592 O O . ALA A 1 82 ? 5.896 0.896 -5.556 1.00 97.50 82 ALA A O 1
ATOM 593 N N . PHE A 1 83 ? 5.160 -1.028 -4.643 1.00 97.94 83 PHE A N 1
ATOM 594 C CA . PHE A 1 83 ? 6.010 -1.942 -5.406 1.00 97.94 83 PHE A CA 1
ATOM 595 C C . PHE A 1 83 ? 5.264 -3.269 -5.578 1.00 97.94 83 PHE A C 1
ATOM 597 O O . PHE A 1 83 ? 5.440 -4.219 -4.816 1.00 97.94 83 PHE A O 1
ATOM 604 N N . GLU A 1 84 ? 4.372 -3.314 -6.561 1.00 97.94 84 GLU A N 1
ATOM 605 C CA . GLU A 1 84 ? 3.422 -4.412 -6.723 1.00 97.94 84 GLU A CA 1
ATOM 606 C C . GLU A 1 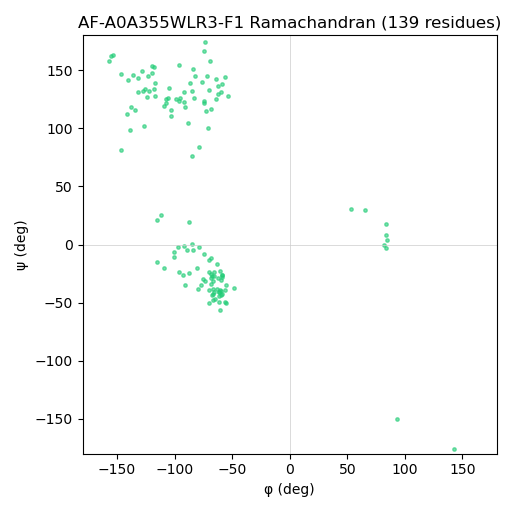84 ? 3.932 -5.447 -7.715 1.00 97.94 84 GLU A C 1
ATOM 608 O O . GLU A 1 84 ? 4.205 -5.151 -8.880 1.00 97.94 84 GLU A O 1
ATOM 613 N N . TYR A 1 85 ? 4.018 -6.692 -7.255 1.00 96.62 85 TYR A N 1
ATOM 614 C CA . TYR A 1 85 ? 4.448 -7.826 -8.058 1.00 96.62 85 TYR A CA 1
ATOM 615 C C . TYR A 1 85 ? 3.299 -8.398 -8.896 1.00 96.62 85 TYR A C 1
ATOM 617 O O . TYR A 1 85 ? 2.264 -8.815 -8.375 1.00 96.62 85 TYR A O 1
ATOM 625 N N . MET A 1 86 ? 3.517 -8.499 -10.205 1.00 95.44 86 MET A N 1
ATOM 626 C CA . MET A 1 86 ? 2.566 -9.043 -11.171 1.00 95.44 86 MET A CA 1
ATOM 627 C C . MET A 1 86 ? 3.228 -10.160 -11.995 1.00 95.44 86 MET A C 1
ATOM 629 O O . MET A 1 86 ? 3.979 -9.894 -12.936 1.00 95.44 86 MET A O 1
ATOM 633 N N . PRO A 1 87 ? 2.966 -11.440 -11.690 1.00 93.81 87 PRO A N 1
ATOM 634 C CA . PRO A 1 87 ? 3.555 -12.554 -12.431 1.00 93.81 87 PRO A CA 1
ATOM 635 C C . PRO A 1 87 ? 2.993 -12.665 -13.857 1.00 93.81 87 PRO A C 1
ATOM 637 O O . PRO A 1 87 ? 1.863 -12.264 -14.129 1.00 93.81 87 PRO A O 1
ATOM 640 N N . ARG A 1 88 ? 3.715 -13.315 -14.779 1.00 92.75 88 ARG A N 1
ATOM 641 C CA . ARG A 1 88 ? 3.256 -13.543 -16.167 1.00 92.75 88 ARG A CA 1
ATOM 642 C C . ARG A 1 88 ? 1.829 -14.091 -16.298 1.00 92.75 88 ARG A C 1
ATOM 644 O O . ARG A 1 88 ? 1.099 -13.740 -17.229 1.00 92.75 88 ARG A O 1
ATOM 651 N N . ASN A 1 89 ? 1.414 -14.980 -15.393 1.00 93.56 89 ASN A N 1
ATOM 652 C CA . ASN A 1 89 ? 0.070 -15.562 -15.413 1.00 93.56 89 ASN A CA 1
ATOM 653 C C . ASN A 1 89 ? -1.033 -14.541 -15.084 1.00 93.56 89 ASN A C 1
ATOM 655 O O . ASN A 1 89 ? -2.153 -14.743 -15.552 1.00 93.56 89 ASN A O 1
ATOM 659 N N . TYR A 1 90 ? -0.729 -13.463 -14.352 1.00 93.25 90 TYR A N 1
ATOM 660 C CA . TYR A 1 90 ? -1.643 -12.342 -14.131 1.00 93.25 90 TYR A CA 1
ATOM 661 C C . TYR A 1 90 ? -2.017 -11.695 -15.468 1.00 93.25 90 TYR A C 1
ATOM 663 O O . TYR A 1 90 ? -3.188 -11.707 -15.846 1.00 93.25 90 TYR A O 1
ATOM 671 N N . PHE A 1 91 ? -1.021 -11.256 -16.245 1.00 91.25 91 PHE A N 1
ATOM 672 C CA . PHE A 1 91 ? -1.242 -10.626 -17.553 1.00 91.25 91 PHE A CA 1
ATOM 673 C C . PHE A 1 91 ? -1.935 -11.566 -18.540 1.00 91.25 91 PHE A C 1
ATOM 675 O O . PHE A 1 91 ? -2.861 -11.168 -19.243 1.00 91.25 91 PHE A O 1
ATOM 682 N N . ARG A 1 92 ? -1.545 -12.849 -18.552 1.00 91.25 92 ARG A N 1
ATOM 683 C CA . ARG A 1 92 ? -2.214 -13.858 -19.384 1.00 91.25 92 ARG A CA 1
ATOM 684 C C . ARG A 1 92 ? -3.695 -13.989 -19.027 1.00 91.25 92 ARG A C 1
ATOM 686 O O . ARG A 1 92 ? -4.525 -14.085 -19.923 1.00 91.25 92 ARG A O 1
ATOM 693 N N . ARG A 1 93 ? -4.032 -14.019 -17.734 1.00 93.44 93 ARG A N 1
ATOM 694 C CA . ARG A 1 93 ? -5.422 -14.155 -17.284 1.00 93.44 93 ARG A CA 1
ATOM 695 C C . ARG A 1 93 ? -6.231 -12.897 -17.576 1.00 93.44 93 ARG A C 1
ATOM 697 O O . ARG A 1 93 ? -7.373 -13.028 -18.000 1.00 93.44 93 ARG A O 1
ATOM 704 N N . LEU A 1 94 ? -5.636 -11.717 -17.401 1.00 92.19 94 LEU A N 1
ATOM 705 C CA . LEU A 1 94 ? -6.258 -10.450 -17.774 1.00 92.19 94 LEU A CA 1
ATOM 706 C C . LEU A 1 94 ? -6.650 -10.457 -19.257 1.00 92.19 94 LEU A C 1
ATOM 708 O O . LEU A 1 94 ? -7.815 -10.241 -19.561 1.00 92.19 94 LEU A O 1
ATOM 712 N N . ALA A 1 95 ? -5.732 -10.842 -20.150 1.00 91.19 95 ALA A N 1
ATOM 713 C CA . ALA A 1 95 ? -6.000 -10.937 -21.589 1.00 91.19 95 ALA A CA 1
ATOM 714 C C . ALA A 1 95 ? -7.125 -11.929 -21.946 1.00 91.19 95 ALA A C 1
ATOM 716 O O . ALA A 1 95 ? -7.811 -11.763 -22.949 1.00 91.19 95 ALA A O 1
ATOM 717 N N . MET A 1 96 ? -7.296 -12.993 -21.152 1.00 93.88 96 MET A N 1
ATOM 718 C CA . MET A 1 96 ? -8.369 -13.974 -21.355 1.00 93.88 96 MET A CA 1
ATOM 719 C C . MET A 1 96 ? -9.733 -13.463 -20.882 1.00 93.88 96 MET A C 1
ATOM 721 O O . MET A 1 96 ? -10.748 -13.840 -21.461 1.00 93.88 96 MET A O 1
ATOM 725 N N . LEU A 1 97 ? -9.761 -12.676 -19.803 1.00 96.44 97 LEU A N 1
ATOM 726 C CA . LEU A 1 97 ? -10.991 -12.121 -19.233 1.00 96.44 97 LEU A CA 1
ATOM 727 C C . LEU A 1 97 ? -11.470 -10.895 -20.013 1.00 96.44 97 LEU A C 1
ATOM 729 O O . LEU A 1 97 ? -12.669 -10.742 -20.223 1.00 96.44 97 LEU A O 1
ATOM 733 N N . ASP A 1 98 ? -10.533 -10.059 -20.454 1.00 95.56 98 ASP A N 1
ATOM 734 C CA . ASP A 1 98 ? -10.784 -8.900 -21.298 1.00 95.56 98 ASP A CA 1
ATOM 735 C C . ASP A 1 98 ? -9.693 -8.793 -22.381 1.00 95.56 98 ASP A C 1
ATOM 737 O O . ASP A 1 98 ? -8.598 -8.280 -22.126 1.00 95.56 98 ASP A O 1
ATOM 741 N N . PRO A 1 99 ? -9.976 -9.266 -23.609 1.00 91.25 99 PRO A N 1
ATOM 742 C CA . PRO A 1 99 ? -9.046 -9.171 -24.732 1.00 91.25 99 PRO A CA 1
ATOM 743 C C . PRO A 1 99 ? -8.717 -7.737 -25.168 1.00 91.25 99 PRO A C 1
ATOM 745 O O . PRO A 1 99 ? -7.740 -7.544 -25.889 1.00 91.25 99 PRO A O 1
ATOM 748 N N . ASN A 1 100 ? -9.518 -6.746 -24.763 1.00 94.06 100 ASN A N 1
ATOM 749 C CA . ASN A 1 100 ? -9.304 -5.337 -25.094 1.00 94.06 100 ASN A CA 1
ATOM 750 C C . ASN A 1 100 ? -8.584 -4.573 -23.974 1.00 94.06 100 ASN A C 1
ATOM 752 O O . ASN A 1 100 ? -8.307 -3.382 -24.140 1.00 94.06 100 ASN A O 1
ATOM 756 N N . ALA A 1 101 ? -8.274 -5.229 -22.850 1.00 90.75 101 ALA A N 1
ATOM 757 C CA . ALA A 1 101 ? -7.553 -4.601 -21.756 1.00 90.75 101 ALA A CA 1
ATOM 758 C C . ALA A 1 101 ? -6.178 -4.102 -22.241 1.00 90.75 101 ALA A C 1
ATOM 760 O O . ALA A 1 101 ? -5.429 -4.864 -22.868 1.00 90.75 101 ALA A O 1
ATOM 761 N N . PRO A 1 102 ? -5.806 -2.843 -21.948 1.00 89.31 102 PRO A N 1
ATOM 762 C CA . PRO A 1 102 ? -4.511 -2.316 -22.344 1.00 89.31 102 PRO A CA 1
ATOM 763 C C . PRO A 1 102 ? -3.399 -3.093 -21.636 1.00 89.31 102 PRO A C 1
ATOM 765 O O . PRO A 1 102 ? -3.369 -3.196 -20.410 1.00 89.31 102 PRO A O 1
ATOM 768 N N . MET A 1 103 ? -2.466 -3.632 -22.420 1.00 90.25 103 MET A N 1
ATOM 769 C CA . MET A 1 103 ? -1.285 -4.304 -21.888 1.00 90.25 103 MET A CA 1
ATOM 770 C C . MET A 1 103 ? -0.142 -3.297 -21.761 1.00 90.25 103 MET A C 1
ATOM 772 O O . MET A 1 103 ? 0.159 -2.602 -22.733 1.00 90.25 103 MET A O 1
ATOM 776 N N . PRO A 1 104 ? 0.542 -3.232 -20.607 1.00 90.25 104 PRO A N 1
ATOM 777 C CA . PRO A 1 104 ? 1.612 -2.257 -20.395 1.00 90.25 104 PRO A CA 1
ATOM 778 C C . PRO A 1 104 ? 2.875 -2.542 -21.221 1.00 90.25 104 PRO A C 1
ATOM 780 O O . PRO A 1 104 ? 3.752 -1.690 -21.327 1.00 90.25 104 PRO A O 1
ATOM 783 N N . PHE A 1 105 ? 2.981 -3.735 -21.811 1.00 89.94 105 PHE A N 1
ATOM 784 C CA . PHE A 1 105 ? 4.146 -4.175 -22.566 1.00 89.94 105 PHE A CA 1
ATOM 785 C C . PHE A 1 105 ? 3.731 -4.773 -23.910 1.00 89.94 105 PHE A C 1
ATOM 787 O O . PHE A 1 105 ? 2.746 -5.505 -23.999 1.00 89.94 105 PHE A O 1
ATOM 794 N N . ALA A 1 106 ? 4.539 -4.537 -24.949 1.00 87.25 106 ALA A N 1
ATOM 795 C CA . ALA A 1 106 ? 4.322 -5.116 -26.279 1.00 87.25 106 ALA A CA 1
ATOM 796 C C . ALA A 1 106 ? 4.473 -6.650 -26.304 1.00 87.25 106 ALA A C 1
ATOM 798 O O . ALA A 1 106 ? 3.890 -7.329 -27.148 1.00 87.25 106 ALA A O 1
ATOM 799 N N . LYS A 1 107 ? 5.272 -7.202 -25.385 1.00 85.12 107 LYS A N 1
ATOM 800 C CA . LYS A 1 107 ? 5.404 -8.643 -25.142 1.00 85.12 107 LYS A CA 1
ATOM 801 C C . LYS A 1 107 ? 5.003 -8.929 -23.697 1.00 85.12 107 LYS A C 1
ATOM 803 O O . LYS A 1 107 ? 5.267 -8.081 -22.849 1.00 85.12 107 LYS A O 1
ATOM 808 N N . PRO A 1 108 ? 4.423 -10.102 -23.389 1.00 81.44 108 PRO A N 1
ATOM 809 C CA . PRO A 1 108 ? 4.111 -10.457 -22.010 1.00 81.44 108 PRO A CA 1
ATOM 810 C C . PRO A 1 108 ? 5.352 -10.338 -21.121 1.00 81.44 108 PRO A C 1
ATOM 812 O O . PRO A 1 108 ? 6.389 -10.916 -21.448 1.00 81.44 108 PRO A O 1
ATOM 815 N N . ALA A 1 109 ? 5.237 -9.607 -20.012 1.00 87.81 109 ALA A N 1
ATOM 816 C CA . ALA A 1 109 ? 6.289 -9.562 -19.006 1.00 87.81 109 ALA A CA 1
ATOM 817 C C . ALA A 1 109 ? 6.484 -10.947 -18.381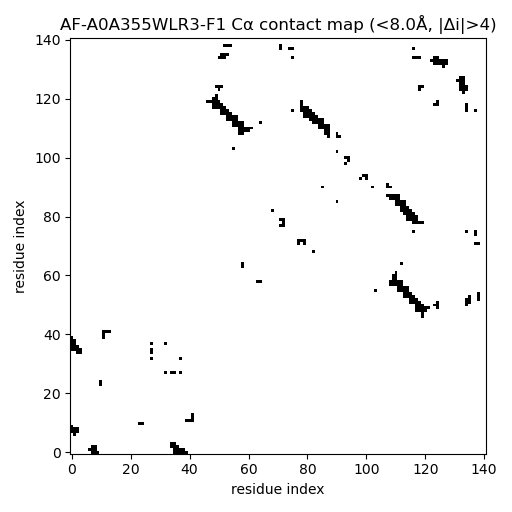 1.00 87.81 109 ALA A C 1
ATOM 819 O O . ALA A 1 109 ? 5.510 -11.669 -18.139 1.00 87.81 109 ALA A O 1
ATOM 820 N N . GLU A 1 110 ? 7.734 -11.308 -18.096 1.0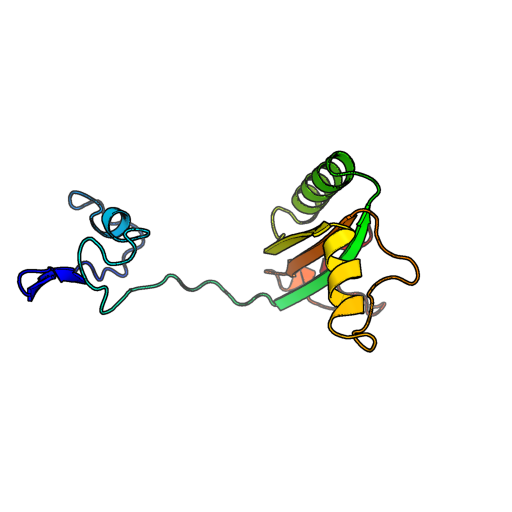0 89.81 110 GLU A N 1
ATOM 821 C CA . GLU A 1 110 ? 8.023 -12.494 -17.282 1.00 89.81 110 GLU A CA 1
ATOM 822 C C . GLU A 1 110 ? 7.610 -12.230 -15.828 1.00 89.81 110 GLU A C 1
ATOM 824 O O . GLU A 1 110 ? 6.815 -12.974 -15.247 1.00 89.81 110 GLU A O 1
ATOM 829 N N . ILE A 1 111 ? 8.060 -11.101 -15.279 1.00 95.38 111 ILE A N 1
ATOM 830 C CA . ILE A 1 111 ? 7.579 -10.521 -14.026 1.00 95.38 111 ILE A CA 1
ATOM 831 C C . ILE A 1 111 ? 7.366 -9.031 -14.270 1.00 95.38 111 ILE A C 1
ATOM 833 O O . ILE A 1 111 ? 8.322 -8.316 -14.556 1.00 95.38 111 ILE A O 1
ATOM 837 N N . GLY A 1 112 ? 6.122 -8.574 -14.172 1.00 96.19 112 GLY A N 1
ATOM 838 C CA . GLY A 1 112 ? 5.790 -7.154 -14.152 1.00 96.19 112 GLY A CA 1
ATOM 839 C C . GLY A 1 112 ? 5.871 -6.615 -12.730 1.00 96.19 112 GLY A C 1
ATOM 840 O O . GLY A 1 112 ? 5.431 -7.287 -11.802 1.00 96.19 112 GLY A O 1
ATOM 841 N N . ILE A 1 113 ? 6.411 -5.414 -12.563 1.00 97.50 113 ILE A N 1
ATOM 842 C CA . ILE A 1 113 ? 6.371 -4.666 -11.310 1.00 97.50 113 ILE A CA 1
ATOM 843 C C . ILE A 1 113 ? 5.745 -3.303 -11.592 1.00 97.50 113 ILE A C 1
ATOM 845 O O . ILE A 1 113 ? 6.221 -2.586 -12.477 1.00 97.50 113 ILE A O 1
ATOM 849 N N . LEU A 1 114 ? 4.710 -2.945 -10.834 1.00 97.25 114 LEU A N 1
ATOM 850 C CA . LEU A 1 114 ? 4.207 -1.574 -10.771 1.00 97.25 114 LEU A CA 1
ATOM 851 C C . LEU A 1 114 ? 4.911 -0.856 -9.622 1.00 97.25 114 LEU A C 1
ATOM 853 O O . LEU A 1 114 ? 4.850 -1.306 -8.481 1.00 97.25 114 LEU A O 1
ATOM 857 N N . ILE A 1 115 ? 5.576 0.248 -9.932 1.00 97.88 115 ILE A N 1
ATOM 858 C CA . ILE A 1 115 ? 6.362 1.025 -8.980 1.00 97.88 115 ILE A CA 1
ATOM 859 C C . ILE A 1 115 ? 5.756 2.416 -8.888 1.00 97.88 115 ILE A C 1
ATOM 861 O O . ILE A 1 115 ? 5.498 3.030 -9.924 1.00 97.88 115 ILE A O 1
ATOM 865 N N . GLU A 1 116 ? 5.587 2.922 -7.670 1.00 97.81 116 GLU A N 1
ATOM 866 C CA . GLU A 1 116 ? 5.207 4.308 -7.416 1.00 97.81 116 GLU A CA 1
ATOM 867 C C . GLU A 1 116 ? 6.107 4.941 -6.353 1.00 97.81 116 GLU A C 1
ATOM 869 O O . GLU A 1 116 ? 6.332 4.374 -5.281 1.00 97.81 116 GLU A O 1
ATOM 874 N N . VAL A 1 117 ? 6.620 6.131 -6.666 1.00 96.94 117 VAL A N 1
ATOM 875 C CA . VAL A 1 117 ? 7.442 6.954 -5.774 1.00 96.94 117 VAL A CA 1
ATOM 876 C C . VAL A 1 117 ? 6.770 8.309 -5.596 1.00 96.94 117 VAL A C 1
ATOM 878 O O . VAL A 1 117 ? 6.385 8.954 -6.575 1.00 96.94 117 VAL A O 1
ATOM 881 N N . ALA A 1 118 ? 6.655 8.758 -4.349 1.00 95.25 118 ALA A N 1
ATOM 882 C CA . ALA A 1 118 ? 6.012 10.016 -3.992 1.00 95.25 118 ALA A CA 1
ATOM 883 C C . ALA A 1 118 ? 7.022 11.110 -3.623 1.00 95.25 118 ALA A C 1
ATOM 885 O O . ALA A 1 118 ? 7.932 10.921 -2.819 1.00 95.25 118 ALA A O 1
ATOM 886 N N . ALA A 1 119 ? 6.815 12.316 -4.147 1.00 94.00 119 ALA A N 1
ATOM 887 C CA . ALA A 1 119 ? 7.566 13.498 -3.748 1.00 94.00 119 ALA A CA 1
ATOM 888 C C . ALA A 1 119 ? 6.890 14.187 -2.556 1.00 94.00 119 ALA A C 1
ATOM 890 O O . ALA A 1 119 ? 5.895 14.899 -2.712 1.00 94.00 119 ALA A O 1
ATOM 891 N N . ALA A 1 120 ? 7.453 14.035 -1.358 1.00 86.44 120 ALA A N 1
ATOM 892 C CA . ALA A 1 120 ? 6.974 14.759 -0.176 1.00 86.44 120 ALA A CA 1
ATOM 893 C C . ALA A 1 120 ? 7.408 16.242 -0.173 1.00 86.44 120 ALA A C 1
ATOM 895 O O . ALA A 1 120 ? 6.725 17.114 0.376 1.00 86.44 120 ALA A O 1
ATOM 896 N N . SER A 1 121 ? 8.555 16.553 -0.787 1.00 89.44 121 SER A N 1
ATOM 897 C CA . SER A 1 121 ? 9.135 17.898 -0.795 1.00 89.44 121 SER A CA 1
ATOM 898 C C . SER A 1 121 ? 8.775 18.676 -2.066 1.00 89.44 121 SER A C 1
ATOM 900 O O . SER A 1 121 ? 8.501 18.108 -3.117 1.00 89.44 121 SER A O 1
ATOM 902 N N . GLN A 1 122 ? 8.774 20.012 -1.981 1.00 89.44 122 GLN A N 1
ATOM 903 C CA . GLN A 1 122 ? 8.548 20.864 -3.160 1.00 89.44 122 GLN A CA 1
ATOM 904 C C . GLN A 1 122 ? 9.715 20.784 -4.147 1.00 89.44 122 GLN A C 1
ATOM 906 O O . GLN A 1 122 ? 9.497 20.819 -5.351 1.00 89.44 122 GLN A O 1
ATOM 911 N N . ARG A 1 123 ? 10.939 20.633 -3.627 1.00 90.31 123 ARG A N 1
ATOM 912 C CA . ARG A 1 123 ? 12.157 20.498 -4.428 1.00 90.31 123 ARG A CA 1
ATOM 913 C C . ARG A 1 123 ? 12.052 19.329 -5.403 1.00 90.31 123 ARG A C 1
ATOM 915 O O . ARG A 1 123 ? 12.479 19.469 -6.537 1.00 90.31 123 ARG A O 1
ATOM 922 N N . ASP A 1 124 ? 11.457 18.219 -4.972 1.00 90.81 124 ASP A N 1
ATOM 923 C CA . ASP A 1 124 ? 11.407 16.994 -5.775 1.00 90.81 124 ASP A CA 1
ATOM 924 C C . ASP A 1 124 ? 10.164 16.932 -6.696 1.00 90.81 124 ASP A C 1
ATOM 926 O O . ASP A 1 124 ? 10.028 16.015 -7.504 1.00 90.81 124 ASP A O 1
ATOM 930 N N . ALA A 1 125 ? 9.266 17.920 -6.587 1.00 92.50 125 ALA A N 1
ATOM 931 C CA . ALA A 1 125 ? 7.979 17.980 -7.288 1.00 92.50 125 ALA A CA 1
ATOM 932 C C . ALA A 1 125 ? 7.851 19.147 -8.285 1.00 92.50 125 ALA A C 1
ATOM 934 O O . ALA A 1 125 ? 6.924 19.158 -9.092 1.00 92.50 125 ALA A O 1
ATOM 935 N N . ILE A 1 126 ? 8.732 20.149 -8.223 1.00 92.31 126 ILE A N 1
ATOM 936 C CA . ILE A 1 126 ? 8.728 21.286 -9.152 1.00 92.31 126 ILE A CA 1
ATOM 937 C C . ILE A 1 126 ? 9.504 20.905 -10.411 1.00 92.31 126 ILE A C 1
ATOM 939 O O . ILE A 1 126 ? 10.615 20.388 -10.318 1.00 92.31 126 ILE A O 1
ATOM 943 N N . ALA A 1 127 ? 8.919 21.186 -11.576 1.00 91.19 127 ALA A N 1
ATOM 944 C CA . ALA A 1 127 ? 9.571 20.955 -12.856 1.00 91.19 127 ALA A CA 1
ATOM 945 C C . ALA A 1 127 ? 10.852 21.796 -12.992 1.00 91.19 127 ALA A C 1
ATOM 947 O O . ALA A 1 127 ? 10.867 22.983 -12.653 1.00 91.19 127 ALA A O 1
ATOM 948 N N . LEU A 1 128 ? 11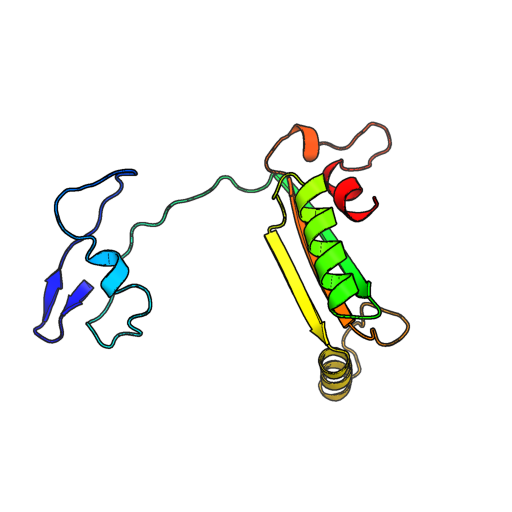.914 21.173 -13.497 1.00 90.69 128 LEU A N 1
ATOM 949 C CA . LEU A 1 128 ? 13.160 21.835 -13.869 1.00 90.69 128 LEU A CA 1
ATOM 950 C C . LEU A 1 128 ? 12.975 22.640 -15.168 1.00 90.69 128 LEU A C 1
ATOM 952 O O . LEU A 1 128 ? 11.926 22.585 -15.810 1.00 90.69 128 LEU A O 1
ATOM 956 N N . GLU A 1 129 ? 14.002 23.393 -15.575 1.00 91.69 129 GLU A N 1
ATOM 957 C CA . GLU A 1 129 ? 13.962 24.218 -16.797 1.00 91.69 129 GLU A CA 1
ATOM 958 C C . GLU A 1 129 ? 13.697 23.403 -18.075 1.00 91.69 129 GLU A C 1
ATOM 960 O O . GLU A 1 129 ? 13.129 23.924 -19.033 1.00 91.69 129 GLU A O 1
ATOM 965 N N . ASP A 1 130 ? 14.058 22.118 -18.081 1.00 91.12 130 ASP A N 1
ATOM 966 C CA . ASP A 1 130 ? 13.807 21.179 -19.180 1.00 91.12 130 ASP A CA 1
ATOM 967 C C . ASP A 1 130 ? 12.410 20.524 -19.135 1.00 91.12 130 ASP A C 1
ATOM 969 O O . ASP A 1 130 ? 12.069 19.724 -20.007 1.00 91.12 130 ASP A O 1
ATOM 973 N N . GLY A 1 131 ? 11.589 20.866 -18.135 1.00 87.94 131 GLY A N 1
ATOM 974 C CA . GLY A 1 131 ? 10.248 20.324 -17.922 1.00 87.94 131 GLY A CA 1
ATOM 975 C C . GLY A 1 131 ? 10.200 18.984 -17.181 1.00 87.94 131 GLY A C 1
ATOM 976 O O . GLY A 1 131 ? 9.101 18.506 -16.892 1.00 87.94 131 GLY A O 1
ATOM 977 N N . SER A 1 132 ? 11.344 18.380 -16.844 1.00 87.31 132 SER A N 1
ATOM 978 C CA . SER A 1 132 ? 11.393 17.143 -16.059 1.00 87.31 132 SER A CA 1
ATOM 979 C C . SER A 1 132 ? 11.020 17.396 -14.598 1.00 87.31 132 SER A C 1
ATOM 981 O O . SER A 1 132 ? 11.338 18.443 -14.030 1.00 87.31 132 SER A O 1
ATOM 983 N N . ILE A 1 133 ? 10.337 16.439 -13.965 1.00 91.38 133 ILE A N 1
ATOM 984 C CA . ILE A 1 133 ? 10.045 16.502 -12.528 1.00 91.38 133 ILE A CA 1
ATOM 985 C C . ILE A 1 133 ? 11.074 15.630 -11.799 1.00 91.38 133 ILE A C 1
ATOM 987 O O . ILE A 1 133 ? 11.146 14.440 -12.105 1.00 91.38 133 ILE A O 1
ATOM 991 N N . PRO A 1 134 ? 11.827 16.146 -10.808 1.00 91.94 134 PRO A N 1
ATOM 992 C CA . PRO A 1 134 ? 12.940 15.409 -10.205 1.00 91.94 134 PRO A CA 1
ATOM 993 C C . PRO A 1 134 ? 12.582 14.025 -9.651 1.00 91.94 134 PRO A C 1
ATOM 995 O O . PRO A 1 134 ? 13.383 13.103 -9.771 1.00 91.94 134 PRO A O 1
ATOM 998 N N . VAL A 1 135 ? 11.378 13.836 -9.095 1.00 93.00 135 VAL A N 1
ATOM 999 C CA . VAL A 1 135 ? 10.927 12.513 -8.623 1.00 93.00 135 VAL A CA 1
ATOM 1000 C C . VAL A 1 135 ? 10.913 11.454 -9.729 1.00 93.00 135 VAL A C 1
ATOM 1002 O O . VAL A 1 135 ? 11.141 10.284 -9.446 1.00 93.00 135 VAL A O 1
ATOM 1005 N N . GLN A 1 136 ? 10.731 11.834 -10.996 1.00 92.81 136 GLN A N 1
ATOM 1006 C CA . GLN A 1 136 ? 10.766 10.898 -12.125 1.00 92.81 136 GLN A CA 1
ATOM 1007 C C . GLN A 1 136 ? 12.157 10.301 -12.335 1.00 92.81 136 GLN A C 1
ATOM 1009 O O . GLN A 1 136 ? 12.259 9.134 -12.704 1.00 92.81 136 GLN A O 1
ATOM 1014 N N . ASN A 1 137 ? 13.220 11.049 -12.022 1.00 89.00 137 ASN A N 1
ATOM 1015 C CA . ASN A 1 137 ? 14.595 10.574 -12.178 1.00 89.00 137 ASN A CA 1
ATOM 1016 C C . ASN A 1 137 ? 14.873 9.353 -11.291 1.00 89.00 137 ASN A C 1
ATOM 1018 O O . ASN A 1 137 ? 15.610 8.461 -11.694 1.00 89.00 137 ASN A O 1
ATOM 1022 N N . THR A 1 138 ? 14.178 9.230 -10.150 1.00 88.56 138 THR A N 1
ATOM 1023 C CA . THR A 1 138 ? 14.300 8.056 -9.265 1.00 88.56 138 THR A CA 1
ATOM 1024 C C . THR A 1 138 ? 13.916 6.733 -9.933 1.00 88.56 138 THR A C 1
ATOM 1026 O O . THR A 1 138 ? 14.352 5.678 -9.475 1.00 88.56 138 THR A O 1
ATOM 1029 N N . LEU A 1 139 ? 13.111 6.775 -11.001 1.00 89.94 139 LEU A N 1
ATOM 1030 C CA . LEU A 1 139 ? 12.704 5.602 -11.778 1.00 89.94 139 LEU A CA 1
ATOM 1031 C C . LEU A 1 139 ? 13.497 5.431 -13.080 1.00 89.94 139 LEU A C 1
ATOM 1033 O O . LEU A 1 139 ? 13.361 4.398 -13.735 1.00 89.94 139 LEU A O 1
ATOM 1037 N N . LEU A 1 140 ? 14.285 6.435 -13.472 1.00 81.12 140 LEU A N 1
ATOM 1038 C CA . LEU A 1 140 ? 15.102 6.418 -14.687 1.00 81.12 140 LEU A CA 1
ATOM 1039 C C . LEU A 1 140 ? 16.553 5.988 -14.417 1.00 81.12 140 LEU A C 1
ATOM 1041 O O . LEU A 1 140 ? 17.205 5.496 -15.340 1.00 81.12 140 LEU A O 1
ATOM 1045 N N . ASP A 1 141 ? 17.030 6.148 -13.179 1.00 62.34 141 ASP A N 1
ATOM 1046 C CA . ASP A 1 141 ? 18.399 5.832 -12.744 1.00 62.34 141 ASP A CA 1
ATOM 1047 C C . ASP A 1 141 ? 18.644 4.344 -12.456 1.00 62.34 141 ASP A C 1
ATOM 1049 O O . ASP A 1 141 ? 19.730 3.832 -12.826 1.00 62.34 141 ASP A O 1
#

Foldseek 3Di:
DAFPVRDDDDPADPDPDDPPDDPVVVVVVVCVQVGHDDPDYDDDDDDDFLDKAKDKDFDQDPVVLVVLVVLLCVLLVNQWPAWDKDALVNQVVVCVVPVPPDDRDPDRGRIIIITMGTHNDPQQADADPVRDRNNNVSVVD